Protein AF-A0A8H7KNJ5-F1 (afdb_monomer)

Mean predicted aligned error: 12.52 Å

Radius of gyration: 21.65 Å; Cα contacts (8 Å, |Δi|>4): 212; chains: 1; bounding box: 39×49×77 Å

Foldseek 3Di:
DWQDQDDDPPPGDDQDPPDPCSVVSQVVSLVVCVVSVHRQEAEFAADLQGATWQQHPPADLQDAWDKDFHDPVRLQVCCVVVVSDSVRGDRIDTTGGNVSLQRHNAYHYDYDDPSNVVSVCCLPPVVPSNNPRPPPCVVVVVVVVVVVVVVVVVVVVVPDDDDDDDD

pLDDT: mean 77.26, std 19.71, range [33.59, 97.75]

Solvent-accessible surface area (backbone atoms only — not comparable to full-atom values): 10124 Å² total; per-residue (Å²): 138,78,60,72,57,94,62,71,103,77,45,80,63,72,88,67,84,83,57,91,58,53,68,59,48,29,51,50,53,54,49,50,38,53,75,66,75,43,44,65,60,43,72,47,48,60,40,60,84,35,19,46,84,74,43,47,88,88,57,56,71,79,29,54,46,37,80,38,76,57,51,68,67,58,36,58,72,47,7,73,81,39,89,63,35,58,86,71,41,74,61,59,45,76,30,69,13,54,33,56,58,65,66,19,76,34,46,48,72,57,82,80,64,77,74,34,49,67,22,50,46,42,31,71,73,67,66,36,73,90,43,68,64,58,86,52,46,69,58,50,51,55,47,52,52,51,52,49,55,52,49,53,55,53,55,66,72,70,72,84,79,88,86,82,91,78,135

Structure (mmCIF, N/CA/C/O backbone):
data_AF-A0A8H7KNJ5-F1
#
_entry.id   AF-A0A8H7KNJ5-F1
#
loop_
_atom_site.group_PDB
_atom_site.id
_atom_site.type_symbol
_atom_site.label_atom_id
_atom_site.label_alt_id
_atom_site.label_comp_id
_atom_site.label_asym_id
_atom_site.label_entity_id
_atom_site.label_seq_id
_atom_site.pdbx_PDB_ins_code
_atom_site.Cartn_x
_atom_site.Cartn_y
_atom_site.Cartn_z
_atom_site.occupancy
_atom_site.B_iso_or_equiv
_atom_site.auth_seq_id
_atom_site.auth_comp_id
_atom_site.auth_asym_id
_atom_site.auth_atom_id
_atom_site.pdbx_PDB_model_num
ATOM 1 N N . MET A 1 1 ? -1.442 -6.422 -3.092 1.00 34.94 1 MET A N 1
ATOM 2 C CA . MET A 1 1 ? -2.511 -5.875 -2.229 1.00 34.94 1 MET A CA 1
ATOM 3 C C . MET A 1 1 ? -3.779 -5.825 -3.061 1.00 34.94 1 MET A C 1
ATOM 5 O O . MET A 1 1 ? -3.705 -5.307 -4.165 1.00 34.94 1 MET A O 1
ATOM 9 N N . ARG A 1 2 ? -4.878 -6.445 -2.618 1.00 35.34 2 ARG A N 1
ATOM 10 C CA . ARG A 1 2 ? -6.125 -6.538 -3.395 1.00 35.34 2 ARG A CA 1
ATOM 11 C C . ARG A 1 2 ? -7.121 -5.544 -2.810 1.00 35.34 2 ARG A C 1
ATOM 13 O O . ARG A 1 2 ? -7.482 -5.681 -1.647 1.00 35.34 2 ARG A O 1
ATOM 20 N N . LEU A 1 3 ? -7.507 -4.540 -3.589 1.00 39.91 3 LEU A N 1
ATOM 21 C CA . LEU A 1 3 ? -8.569 -3.613 -3.216 1.00 39.91 3 LEU A CA 1
ATOM 22 C C . LEU A 1 3 ? -9.889 -4.237 -3.683 1.00 39.91 3 LEU A C 1
ATOM 24 O O . LEU A 1 3 ? -10.055 -4.492 -4.874 1.00 39.91 3 LEU A O 1
ATOM 28 N N . ILE A 1 4 ? -10.788 -4.562 -2.756 1.00 43.69 4 ILE A N 1
ATOM 29 C CA . ILE A 1 4 ? -12.118 -5.075 -3.100 1.00 43.69 4 ILE A CA 1
ATOM 30 C C . ILE A 1 4 ? -13.067 -3.882 -3.071 1.00 43.69 4 ILE A C 1
ATOM 32 O O . ILE A 1 4 ? -13.429 -3.401 -2.002 1.00 43.69 4 ILE A O 1
ATOM 36 N N . ILE A 1 5 ? -13.429 -3.394 -4.252 1.00 45.41 5 ILE A N 1
ATOM 37 C CA . ILE A 1 5 ? -14.520 -2.437 -4.431 1.00 45.41 5 ILE A CA 1
ATOM 38 C C . ILE A 1 5 ? -15.776 -3.287 -4.661 1.00 45.41 5 ILE A C 1
ATOM 40 O O . ILE A 1 5 ? -15.784 -4.131 -5.556 1.00 45.41 5 ILE A O 1
ATOM 44 N N . ARG A 1 6 ? -16.802 -3.145 -3.815 1.00 40.47 6 ARG A N 1
ATOM 45 C CA . ARG A 1 6 ? -18.093 -3.818 -4.020 1.00 40.47 6 ARG A CA 1
ATOM 46 C C . ARG A 1 6 ? -18.810 -3.153 -5.198 1.00 40.47 6 ARG A C 1
ATOM 48 O O . ARG A 1 6 ? -19.188 -2.000 -5.058 1.00 40.47 6 ARG A O 1
ATOM 55 N N . ASP A 1 7 ? -18.987 -3.867 -6.308 1.00 39.00 7 ASP A N 1
ATOM 56 C CA . ASP A 1 7 ? -20.311 -4.211 -6.859 1.00 39.00 7 ASP A CA 1
ATOM 57 C C . ASP A 1 7 ? -20.161 -5.176 -8.051 1.00 39.00 7 ASP A C 1
ATOM 59 O O . ASP A 1 7 ? -19.355 -4.943 -8.942 1.00 39.00 7 ASP A O 1
ATOM 63 N N . ASP A 1 8 ? -20.929 -6.262 -8.037 1.00 43.19 8 ASP A N 1
ATOM 64 C CA . ASP A 1 8 ? -21.037 -7.318 -9.050 1.00 43.19 8 ASP A CA 1
ATOM 65 C C . ASP A 1 8 ? -19.772 -8.057 -9.540 1.00 43.19 8 ASP A C 1
ATOM 67 O O . ASP A 1 8 ? -18.631 -7.601 -9.515 1.00 43.19 8 ASP A O 1
ATOM 71 N N . SER A 1 9 ? -19.992 -9.294 -9.988 1.00 44.56 9 SER A N 1
ATOM 72 C CA . SER A 1 9 ? -18.992 -10.328 -10.325 1.00 44.56 9 SER A CA 1
ATOM 73 C C . SER A 1 9 ? -17.945 -9.982 -11.416 1.00 44.56 9 SER A C 1
ATOM 75 O O . SER A 1 9 ? -17.161 -10.849 -11.801 1.00 44.56 9 SER A O 1
ATOM 77 N N . ALA A 1 10 ? -17.869 -8.716 -11.848 1.00 54.62 10 ALA A N 1
ATOM 78 C CA . ALA A 1 10 ? -16.874 -8.131 -12.751 1.00 54.62 10 ALA A CA 1
ATOM 79 C C . ALA A 1 10 ? -15.926 -7.088 -12.091 1.00 54.62 10 ALA A C 1
ATOM 81 O O . ALA A 1 10 ? -14.975 -6.644 -12.732 1.00 54.62 10 ALA A O 1
ATOM 82 N N . ALA A 1 11 ? -16.118 -6.695 -10.825 1.00 71.31 11 ALA A N 1
ATOM 83 C CA . ALA A 1 11 ? -15.416 -5.557 -10.203 1.00 71.31 11 ALA A CA 1
ATOM 84 C C . ALA A 1 11 ? -14.051 -5.870 -9.552 1.00 71.31 11 ALA A C 1
ATOM 86 O O . ALA A 1 11 ? -13.762 -5.466 -8.422 1.00 71.31 11 ALA A O 1
ATOM 87 N N . VAL A 1 12 ? -13.159 -6.574 -10.254 1.00 79.75 12 VAL A N 1
ATOM 88 C CA . VAL A 1 12 ? -11.767 -6.726 -9.791 1.00 79.75 12 VAL A CA 1
ATOM 89 C C . VAL A 1 12 ? -10.904 -5.623 -10.394 1.00 79.75 12 VAL A C 1
ATOM 91 O O . VAL A 1 12 ? -10.585 -5.647 -11.576 1.00 79.75 12 VAL A O 1
ATOM 94 N N . ASN A 1 13 ? -10.484 -4.673 -9.557 1.00 85.62 13 ASN A N 1
ATOM 95 C CA . ASN A 1 13 ? -9.563 -3.608 -9.942 1.00 85.62 13 ASN A CA 1
ATOM 96 C C . ASN A 1 13 ? -8.181 -3.884 -9.344 1.00 85.62 13 ASN A C 1
ATOM 98 O O . ASN A 1 13 ? -8.021 -3.980 -8.126 1.00 85.62 13 ASN A O 1
ATOM 102 N N . ILE A 1 14 ? -7.180 -4.037 -10.208 1.00 90.00 14 ILE A N 1
ATOM 103 C CA . ILE A 1 14 ? -5.773 -4.210 -9.838 1.00 90.00 14 ILE A CA 1
ATOM 104 C C . ILE A 1 14 ? -4.969 -3.229 -10.687 1.00 90.00 14 ILE A C 1
ATOM 106 O O . ILE A 1 14 ? -5.291 -3.032 -11.855 1.00 90.00 14 ILE A O 1
ATOM 110 N N . LEU A 1 15 ? -3.959 -2.602 -10.081 1.00 91.06 15 LEU A N 1
ATOM 111 C CA . LEU A 1 15 ? -2.992 -1.784 -10.808 1.00 91.06 15 LEU A CA 1
ATOM 112 C C . LEU A 1 15 ? -2.247 -2.658 -11.816 1.00 91.06 15 LEU A C 1
ATOM 114 O O . LEU A 1 15 ? -1.590 -3.624 -11.415 1.00 91.06 15 LEU A O 1
ATOM 118 N N . ASP A 1 16 ? -2.332 -2.309 -13.095 1.00 90.06 16 ASP A N 1
ATOM 119 C CA . ASP A 1 16 ? -1.621 -3.032 -14.144 1.00 90.06 16 ASP A CA 1
ATOM 120 C C . ASP A 1 16 ? -0.186 -2.505 -14.289 1.00 90.06 16 ASP A C 1
ATOM 122 O O . ASP A 1 16 ? 0.066 -1.420 -14.805 1.00 90.06 16 ASP A O 1
ATOM 126 N N . GLY A 1 17 ? 0.780 -3.285 -13.802 1.00 90.56 17 GLY A N 1
ATOM 127 C CA . GLY A 1 17 ? 2.203 -2.961 -13.905 1.00 90.56 17 GLY A CA 1
ATOM 128 C C . GLY A 1 17 ? 2.833 -3.265 -15.268 1.00 90.56 17 GLY A C 1
ATOM 129 O O . GLY A 1 17 ? 4.047 -3.122 -15.390 1.00 90.56 17 GLY A O 1
ATOM 130 N N . THR A 1 18 ? 2.056 -3.732 -16.252 1.00 90.31 18 THR A N 1
ATOM 131 C CA . THR A 1 18 ? 2.548 -4.146 -17.578 1.00 90.31 18 THR A CA 1
ATOM 132 C C . THR A 1 18 ? 2.245 -3.144 -18.691 1.00 90.31 18 THR A C 1
ATOM 134 O O . THR A 1 18 ? 2.767 -3.292 -19.795 1.00 90.31 18 THR A O 1
ATOM 137 N N . VAL A 1 19 ? 1.446 -2.109 -18.409 1.00 91.50 19 VAL A N 1
ATOM 138 C CA . VAL A 1 19 ? 1.128 -1.058 -19.383 1.00 91.50 19 VAL A CA 1
ATOM 139 C C . VAL A 1 19 ? 2.323 -0.145 -19.654 1.00 91.50 19 VAL A C 1
ATOM 141 O O . VAL A 1 19 ? 3.187 0.057 -18.800 1.00 91.50 19 VAL A O 1
ATOM 144 N N . GLU A 1 20 ? 2.335 0.471 -20.836 1.00 93.88 20 GLU A N 1
ATOM 145 C CA . GLU A 1 20 ? 3.373 1.434 -21.216 1.00 93.88 20 GLU A CA 1
ATOM 146 C C . GLU A 1 20 ? 3.284 2.733 -20.395 1.00 93.88 20 GLU A C 1
ATOM 148 O O . GLU A 1 20 ? 4.294 3.211 -19.873 1.00 93.88 20 GLU A O 1
ATOM 153 N N . ASP A 1 21 ? 2.078 3.292 -20.226 1.00 96.00 21 ASP A N 1
ATOM 154 C CA . ASP A 1 21 ? 1.855 4.507 -19.432 1.00 96.00 21 ASP A CA 1
ATOM 155 C C . ASP A 1 21 ? 1.448 4.186 -17.987 1.00 96.00 21 ASP A C 1
ATOM 157 O O . ASP A 1 21 ? 0.281 4.242 -17.590 1.00 96.00 21 ASP A O 1
ATOM 161 N N . LEU A 1 22 ? 2.454 3.887 -17.168 1.00 93.88 22 LEU A N 1
ATOM 162 C CA . LEU A 1 22 ? 2.283 3.621 -15.738 1.00 93.88 22 LEU A CA 1
ATOM 163 C C . LEU A 1 22 ? 1.724 4.825 -14.955 1.00 93.88 22 LEU A C 1
ATOM 165 O O . LEU A 1 22 ? 1.065 4.649 -13.927 1.00 93.88 22 LEU A O 1
ATOM 169 N N . ILE A 1 23 ? 2.000 6.056 -15.403 1.00 96.62 23 ILE A N 1
ATOM 170 C CA . ILE A 1 23 ? 1.492 7.273 -14.751 1.00 96.62 23 ILE A CA 1
ATOM 171 C C . ILE A 1 23 ? 0.004 7.434 -15.066 1.00 96.62 23 ILE A C 1
ATOM 173 O O . ILE A 1 23 ? -0.780 7.749 -14.165 1.00 96.62 23 ILE A O 1
ATOM 177 N N . GLY A 1 24 ? -0.378 7.200 -16.322 1.00 97.31 24 GLY A N 1
ATOM 178 C CA . GLY A 1 24 ? -1.763 7.119 -16.770 1.00 97.31 24 GLY A CA 1
ATOM 179 C C . GLY A 1 24 ? -2.552 6.075 -15.990 1.00 97.31 24 GLY A C 1
ATOM 180 O O . GLY A 1 24 ? -3.598 6.411 -15.440 1.00 97.31 24 GLY A O 1
ATOM 181 N N . GLU A 1 25 ? -2.013 4.865 -15.819 1.00 96.31 25 GLU A N 1
ATOM 182 C CA . GLU A 1 25 ? -2.674 3.814 -15.030 1.00 96.31 25 GLU A CA 1
ATOM 183 C C . GLU A 1 25 ? -2.884 4.228 -13.570 1.00 96.31 25 GLU A C 1
ATOM 185 O O . GLU A 1 25 ? -3.969 4.048 -13.018 1.00 96.31 25 GLU A O 1
ATOM 190 N N . CYS A 1 26 ? -1.892 4.866 -12.940 1.00 96.75 26 CYS A N 1
ATOM 191 C CA . CYS A 1 26 ? -2.041 5.370 -11.573 1.00 96.75 26 CYS A CA 1
ATOM 192 C C . CYS A 1 26 ? -3.168 6.410 -11.454 1.00 96.75 26 CYS A C 1
ATOM 194 O O . CYS A 1 26 ? -3.931 6.380 -10.487 1.00 96.75 26 CYS A O 1
ATOM 196 N N . LYS A 1 27 ? -3.288 7.325 -12.428 1.00 97.75 27 LYS A N 1
ATOM 197 C CA . LYS A 1 27 ? -4.377 8.317 -12.474 1.00 97.75 27 LYS A CA 1
ATOM 198 C C . LYS A 1 27 ? -5.726 7.645 -12.704 1.00 97.75 27 LYS A C 1
ATOM 200 O O . LYS A 1 27 ? -6.669 7.913 -11.965 1.00 97.75 27 LYS A O 1
ATOM 205 N N . HIS A 1 28 ? -5.795 6.733 -13.666 1.00 95.81 28 HIS A N 1
ATOM 206 C CA . HIS A 1 28 ? -7.016 6.016 -13.999 1.00 95.81 28 HIS A CA 1
ATOM 207 C C . HIS A 1 28 ? -7.508 5.150 -12.831 1.00 95.81 28 HIS A C 1
ATOM 209 O O . HIS A 1 28 ? -8.704 5.057 -12.565 1.00 95.81 28 HIS A O 1
ATOM 215 N N . TYR A 1 29 ? -6.595 4.546 -12.069 1.00 95.75 29 TYR A N 1
ATOM 216 C CA . TYR A 1 29 ? -6.931 3.808 -10.853 1.00 95.75 29 TYR A CA 1
ATOM 217 C C . TYR A 1 29 ? -7.588 4.706 -9.789 1.00 95.75 29 TYR A C 1
ATOM 219 O O . TYR A 1 29 ? -8.596 4.329 -9.193 1.00 95.75 29 TYR A O 1
ATOM 227 N N . GLU A 1 30 ? -7.070 5.919 -9.585 1.00 97.12 30 GLU A N 1
ATOM 228 C CA . GLU A 1 30 ? -7.660 6.912 -8.673 1.00 97.12 30 GLU A CA 1
ATOM 229 C C . GLU A 1 30 ? -9.035 7.400 -9.150 1.00 97.12 30 GLU A C 1
ATOM 231 O O . GLU A 1 30 ? -9.948 7.591 -8.345 1.00 97.12 30 GLU A O 1
ATOM 236 N N . GLU A 1 31 ? -9.206 7.586 -10.458 1.00 95.81 31 GLU A N 1
ATOM 237 C CA . GLU A 1 31 ? -10.492 7.942 -11.064 1.00 95.81 31 GLU A CA 1
ATOM 238 C C . GLU A 1 31 ? -11.527 6.837 -10.876 1.00 95.81 31 GLU A C 1
ATOM 240 O O . GLU A 1 31 ? -12.651 7.132 -10.479 1.00 95.81 31 GLU A O 1
ATOM 245 N N . ARG A 1 32 ? -11.145 5.568 -11.069 1.00 93.75 32 ARG A N 1
ATOM 246 C CA . ARG A 1 32 ? -12.019 4.413 -10.816 1.00 93.75 32 ARG A CA 1
ATOM 247 C C . ARG A 1 32 ? -12.459 4.335 -9.356 1.00 93.75 32 ARG A C 1
ATOM 249 O O . ARG A 1 32 ? -13.637 4.110 -9.100 1.00 93.75 32 ARG A O 1
ATOM 256 N N . ILE A 1 33 ? -11.552 4.584 -8.405 1.00 93.00 33 ILE A N 1
ATOM 257 C CA . ILE A 1 33 ? -11.905 4.664 -6.977 1.00 93.00 33 ILE A CA 1
ATOM 258 C C . ILE A 1 33 ? -12.955 5.757 -6.747 1.00 93.00 33 ILE A C 1
ATOM 260 O O . ILE A 1 33 ? -13.960 5.516 -6.082 1.00 93.00 33 ILE A O 1
ATOM 264 N N . LYS A 1 34 ? -12.745 6.955 -7.303 1.00 93.44 34 LYS A N 1
ATOM 265 C CA . LYS A 1 34 ? -13.683 8.079 -7.147 1.00 93.44 34 LYS A CA 1
ATOM 266 C C . LYS A 1 34 ? -15.030 7.814 -7.814 1.00 93.44 34 LYS A C 1
ATOM 268 O O . LYS A 1 34 ? -16.059 8.113 -7.218 1.00 93.44 34 LYS A O 1
ATOM 273 N N . ALA A 1 35 ? -15.027 7.245 -9.017 1.00 91.25 35 ALA A N 1
ATOM 274 C CA . ALA A 1 35 ? -16.233 6.891 -9.759 1.00 91.25 35 ALA A CA 1
ATOM 275 C C . ALA A 1 35 ? -17.076 5.844 -9.016 1.00 91.25 35 ALA A C 1
ATOM 277 O O . ALA A 1 35 ? -18.300 5.895 -9.075 1.00 91.25 35 ALA A O 1
ATOM 278 N N . ALA A 1 36 ? -16.429 4.953 -8.260 1.00 89.25 36 ALA A N 1
ATOM 279 C CA . ALA A 1 36 ? -17.089 3.990 -7.382 1.00 89.25 36 ALA A CA 1
ATOM 280 C C . ALA A 1 36 ? -17.584 4.587 -6.045 1.00 89.25 36 ALA A C 1
ATOM 282 O O . ALA A 1 36 ? -18.113 3.858 -5.212 1.00 89.25 36 ALA A O 1
ATOM 283 N N . GLY A 1 37 ? -17.413 5.894 -5.809 1.00 90.50 37 GLY A N 1
ATOM 284 C CA . GLY A 1 37 ? -17.812 6.551 -4.559 1.00 90.50 37 GLY A CA 1
ATOM 285 C C . GLY A 1 37 ? -16.778 6.461 -3.430 1.00 90.50 37 GLY A C 1
ATOM 286 O O . GLY A 1 37 ? -17.075 6.833 -2.296 1.00 90.50 37 GLY A O 1
ATOM 287 N N . GLY A 1 38 ? -15.555 6.021 -3.734 1.00 89.94 38 GLY A N 1
ATOM 288 C CA . GLY A 1 38 ? -14.479 5.830 -2.765 1.00 89.94 38 GLY A CA 1
ATOM 289 C C . GLY A 1 38 ? -14.374 4.395 -2.248 1.00 89.94 38 GLY A C 1
ATOM 290 O O . GLY A 1 38 ? -15.067 3.484 -2.691 1.00 89.94 38 GLY A O 1
ATOM 291 N N . ILE A 1 39 ? -13.450 4.181 -1.311 1.00 88.12 39 ILE A N 1
ATOM 292 C CA . ILE A 1 39 ? -13.219 2.869 -0.699 1.00 88.12 39 ILE A CA 1
ATOM 293 C C . ILE A 1 39 ? -14.022 2.795 0.598 1.00 88.12 39 ILE A C 1
ATOM 295 O O . ILE A 1 39 ? -13.771 3.557 1.530 1.00 88.12 39 ILE A O 1
ATOM 299 N N . GLU A 1 40 ? -14.964 1.860 0.696 1.00 87.88 40 GLU A N 1
ATOM 300 C CA . GLU A 1 40 ? -15.696 1.653 1.950 1.00 87.88 40 GLU A CA 1
ATOM 301 C C . GLU A 1 40 ? -14.806 1.034 3.032 1.00 87.88 40 GLU A C 1
ATOM 303 O O . GLU A 1 40 ? -14.750 1.526 4.156 1.00 87.88 40 GLU A O 1
ATOM 308 N N . LEU A 1 41 ? -14.072 -0.020 2.678 1.00 83.50 41 LEU A N 1
ATOM 309 C CA . LEU A 1 41 ? -13.187 -0.733 3.587 1.00 83.50 41 LEU A CA 1
ATOM 310 C C . LEU A 1 41 ? -11.856 -1.022 2.905 1.00 83.50 41 LEU A C 1
ATOM 312 O O . LEU A 1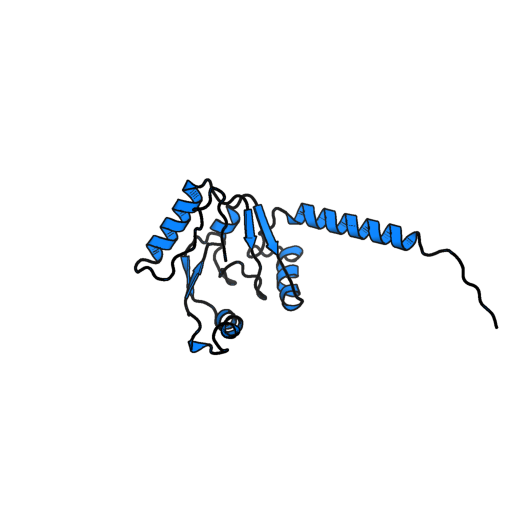 41 ? -11.786 -1.742 1.909 1.00 83.50 41 LEU A O 1
ATOM 316 N N . PHE A 1 42 ? -10.784 -0.512 3.496 1.00 87.25 42 PHE A N 1
ATOM 317 C CA . PHE A 1 42 ? -9.432 -0.886 3.137 1.00 87.25 42 PHE A CA 1
ATOM 318 C C . PHE A 1 42 ? -8.904 -1.928 4.118 1.00 87.25 42 PHE A C 1
ATOM 320 O O . PHE A 1 42 ? -8.703 -1.638 5.295 1.00 87.25 42 PHE A O 1
ATOM 327 N N . LEU A 1 43 ? -8.634 -3.135 3.624 1.00 86.19 43 LEU A N 1
ATOM 328 C CA . LEU A 1 43 ? -8.004 -4.200 4.398 1.00 86.19 43 LEU A CA 1
ATOM 329 C C . LEU A 1 43 ? -6.540 -4.355 3.976 1.00 86.19 43 LEU A C 1
ATOM 331 O O . LEU A 1 43 ? -6.245 -4.628 2.810 1.00 86.19 43 LEU A O 1
ATOM 335 N N . GLY A 1 44 ? -5.621 -4.211 4.925 1.00 87.94 44 GLY A N 1
ATOM 336 C CA . GLY A 1 44 ? -4.186 -4.306 4.672 1.00 87.94 44 GLY A CA 1
ATOM 337 C C . GLY A 1 44 ? -3.416 -4.989 5.795 1.00 87.94 44 GLY A C 1
ATOM 338 O O . GLY A 1 44 ? -3.964 -5.361 6.826 1.00 87.94 44 GLY A O 1
ATOM 339 N N . GLY A 1 45 ? -2.115 -5.143 5.585 1.00 87.44 45 GLY A N 1
ATOM 340 C CA . GLY A 1 45 ? -1.152 -5.461 6.636 1.00 87.44 45 GLY A CA 1
ATOM 341 C C . GLY A 1 45 ? -0.077 -4.381 6.700 1.00 87.44 45 GLY A C 1
ATOM 342 O O . GLY A 1 45 ? -0.040 -3.495 5.842 1.00 87.44 45 GLY A O 1
ATOM 343 N N . ILE A 1 46 ? 0.809 -4.479 7.691 1.00 86.50 46 ILE A N 1
ATOM 344 C CA . ILE A 1 46 ? 1.988 -3.607 7.816 1.00 86.50 46 ILE A CA 1
ATOM 345 C C . ILE A 1 46 ? 3.293 -4.378 7.648 1.00 86.50 46 ILE A C 1
ATOM 347 O O . ILE A 1 46 ? 3.364 -5.562 7.991 1.00 86.50 46 ILE A O 1
ATOM 351 N N . GLY A 1 47 ? 4.330 -3.707 7.150 1.00 84.62 47 GLY A N 1
ATOM 352 C CA . GLY A 1 47 ? 5.719 -4.171 7.144 1.00 84.62 47 GLY A CA 1
ATOM 353 C C . GLY A 1 47 ? 6.359 -4.209 8.538 1.00 84.62 47 GLY A C 1
ATOM 354 O O . GLY A 1 47 ? 5.783 -3.731 9.513 1.00 84.62 47 GLY A O 1
ATOM 355 N N . GLU A 1 48 ? 7.554 -4.801 8.652 1.00 86.25 48 GLU A N 1
ATOM 356 C CA . GLU A 1 48 ? 8.354 -4.810 9.903 1.00 86.25 48 GLU A CA 1
ATOM 357 C C . GLU A 1 48 ? 8.861 -3.409 10.280 1.00 86.25 48 GLU A C 1
ATOM 359 O O . GLU A 1 48 ? 9.060 -3.094 11.451 1.00 86.25 48 GLU A O 1
ATOM 364 N N . ASP A 1 49 ? 8.977 -2.541 9.282 1.00 82.00 49 ASP A N 1
ATOM 365 C CA . ASP A 1 49 ? 9.270 -1.110 9.370 1.00 82.00 49 ASP A CA 1
ATOM 366 C C . ASP A 1 49 ? 8.004 -0.233 9.524 1.00 82.00 49 ASP A C 1
ATOM 368 O O . ASP A 1 49 ? 8.113 0.985 9.667 1.00 82.00 49 ASP A O 1
ATOM 372 N N . GLY A 1 50 ? 6.808 -0.835 9.502 1.00 82.75 50 GLY A N 1
ATOM 373 C CA . GLY A 1 50 ? 5.518 -0.150 9.605 1.00 82.75 50 GLY A CA 1
ATOM 374 C C . GLY A 1 50 ? 4.929 0.374 8.293 1.00 82.75 50 GLY A C 1
ATOM 375 O O . GLY A 1 50 ? 3.932 1.094 8.349 1.00 82.75 50 GLY A O 1
ATOM 376 N N . HIS A 1 51 ? 5.483 0.034 7.122 1.00 86.00 51 HIS A N 1
ATOM 377 C CA . HIS A 1 51 ? 4.891 0.466 5.850 1.00 86.00 51 HIS A CA 1
ATOM 378 C C . HIS A 1 51 ? 3.510 -0.155 5.602 1.00 86.00 51 HIS A C 1
ATOM 380 O O . HIS A 1 51 ? 3.258 -1.298 5.982 1.00 86.00 51 HIS A O 1
ATOM 386 N N . ILE A 1 52 ? 2.639 0.565 4.890 1.00 87.56 52 ILE A N 1
ATOM 387 C CA . ILE A 1 52 ? 1.385 0.043 4.325 1.00 87.56 52 ILE A CA 1
ATOM 388 C C . ILE A 1 52 ? 1.478 0.039 2.798 1.00 87.56 52 ILE A C 1
ATOM 390 O O . ILE A 1 52 ? 1.959 1.005 2.201 1.00 87.56 52 ILE A O 1
ATOM 394 N N . ALA A 1 53 ? 1.010 -1.027 2.144 1.00 90.62 53 ALA A N 1
ATOM 395 C CA . ALA A 1 53 ? 1.273 -1.245 0.716 1.00 90.62 53 ALA A CA 1
ATOM 396 C C . ALA A 1 53 ? 2.789 -1.152 0.428 1.00 90.62 53 ALA A C 1
ATOM 398 O O . ALA A 1 53 ? 3.563 -1.750 1.164 1.00 90.62 53 ALA A O 1
ATOM 399 N N . PHE A 1 54 ? 3.228 -0.388 -0.576 1.00 90.50 54 PHE A N 1
ATOM 400 C CA . PHE A 1 54 ? 4.650 -0.056 -0.764 1.00 90.50 54 PHE A CA 1
ATOM 401 C C . PHE A 1 54 ? 4.999 1.369 -0.291 1.00 90.50 54 PHE A C 1
ATOM 403 O O . PHE A 1 54 ? 5.945 1.991 -0.774 1.00 90.50 54 PHE A O 1
ATOM 410 N N . ASN A 1 55 ? 4.236 1.928 0.654 1.00 89.88 55 ASN A N 1
ATOM 411 C CA . ASN A 1 55 ? 4.523 3.238 1.241 1.00 89.88 55 ASN A CA 1
ATOM 412 C C . ASN A 1 55 ? 5.553 3.117 2.367 1.00 89.88 55 ASN A C 1
ATOM 414 O O . ASN A 1 55 ? 5.221 3.162 3.548 1.00 89.88 55 ASN A O 1
ATOM 418 N N . GLU A 1 56 ? 6.809 2.957 1.967 1.00 84.44 56 GLU A N 1
ATOM 419 C CA . GLU A 1 56 ? 7.968 2.864 2.858 1.00 84.44 56 GLU A CA 1
ATOM 420 C C . GLU A 1 56 ? 8.148 4.112 3.737 1.00 84.44 56 GLU A C 1
ATOM 422 O O . GLU A 1 56 ? 7.672 5.199 3.363 1.00 84.44 56 GLU A O 1
ATOM 427 N N . PRO A 1 57 ? 8.871 3.994 4.870 1.00 82.75 57 PRO A N 1
ATOM 428 C CA . PRO A 1 57 ? 9.249 5.136 5.695 1.00 82.75 57 PRO A CA 1
ATOM 429 C C . PRO A 1 57 ? 9.820 6.294 4.862 1.00 82.75 57 PRO A C 1
ATOM 431 O O . PRO A 1 57 ? 10.659 6.102 3.986 1.00 82.75 57 PRO A O 1
ATOM 434 N N . GLY A 1 58 ? 9.328 7.510 5.114 1.00 83.00 58 GLY A N 1
ATOM 435 C CA . GLY A 1 58 ? 9.651 8.703 4.319 1.00 83.00 58 GLY A CA 1
ATOM 436 C C . GLY A 1 58 ? 8.669 8.999 3.177 1.00 83.00 58 GLY A C 1
ATOM 437 O O . GLY A 1 58 ? 8.755 10.058 2.560 1.00 83.00 58 GLY A O 1
ATOM 438 N N . SER A 1 59 ? 7.697 8.119 2.911 1.00 85.62 59 SER A N 1
ATOM 439 C CA . SER A 1 59 ? 6.594 8.424 1.991 1.00 85.62 59 SER A CA 1
ATOM 440 C C . SER A 1 59 ? 5.753 9.605 2.491 1.00 85.62 59 SER A C 1
ATOM 442 O O . SER A 1 59 ? 5.432 9.702 3.675 1.00 85.62 59 SER A O 1
ATOM 444 N N . SER A 1 60 ? 5.358 10.496 1.575 1.00 88.75 60 SER A N 1
ATOM 445 C CA . SER A 1 60 ? 4.510 11.650 1.902 1.00 88.75 60 SER A CA 1
ATOM 446 C C . SER A 1 60 ? 3.141 11.218 2.431 1.00 88.75 60 SER A C 1
ATOM 448 O O . SER A 1 60 ? 2.493 10.350 1.839 1.00 88.75 60 SER A O 1
ATOM 450 N N . LEU A 1 61 ? 2.665 11.901 3.479 1.00 85.81 61 LEU A N 1
ATOM 451 C CA . LEU A 1 61 ? 1.310 11.742 4.023 1.00 85.81 61 LEU A CA 1
ATOM 452 C C . LEU A 1 61 ? 0.207 12.099 3.023 1.00 85.81 61 LEU A C 1
ATOM 454 O O . LEU A 1 61 ? -0.878 11.533 3.074 1.00 85.81 61 LEU A O 1
ATOM 458 N N . ALA A 1 62 ? 0.514 12.982 2.074 1.00 90.50 62 ALA A N 1
ATOM 459 C CA . ALA A 1 62 ? -0.390 13.384 1.002 1.00 90.50 62 ALA A CA 1
ATOM 460 C C . ALA A 1 62 ? -0.196 12.563 -0.289 1.00 90.50 62 ALA A C 1
ATOM 462 O O . ALA A 1 62 ? -0.713 12.934 -1.341 1.00 90.50 62 ALA A O 1
ATOM 463 N N . SER A 1 63 ? 0.595 11.483 -0.256 1.00 93.75 63 SER A N 1
ATOM 464 C CA . SER A 1 63 ? 0.899 10.725 -1.473 1.00 93.75 63 SER A CA 1
ATOM 465 C C . SER A 1 63 ? -0.346 10.061 -2.066 1.00 93.75 63 SER A C 1
ATOM 467 O O . SER A 1 63 ? -1.178 9.516 -1.339 1.00 93.75 63 SER A O 1
ATOM 469 N N . ARG A 1 64 ? -0.437 10.088 -3.400 1.00 97.19 64 ARG A N 1
ATOM 470 C CA . ARG A 1 64 ? -1.424 9.361 -4.213 1.00 97.19 64 ARG A CA 1
ATOM 471 C C . ARG A 1 64 ? -0.835 8.077 -4.787 1.00 97.19 64 ARG A C 1
ATOM 473 O O . ARG A 1 64 ? 0.350 7.775 -4.578 1.00 97.19 64 ARG A O 1
ATOM 480 N N . THR A 1 65 ? -1.679 7.340 -5.501 1.00 97.38 65 THR A N 1
ATOM 481 C CA . THR A 1 65 ? -1.283 6.185 -6.302 1.00 97.38 65 THR A CA 1
ATOM 482 C C . THR A 1 65 ? -0.163 6.568 -7.262 1.00 97.38 65 THR A C 1
ATOM 484 O O . THR A 1 65 ? -0.247 7.586 -7.951 1.00 97.38 65 THR A O 1
ATOM 487 N N . ARG A 1 66 ? 0.933 5.808 -7.230 1.00 96.56 66 ARG A N 1
ATOM 488 C CA . ARG A 1 66 ? 2.170 6.150 -7.938 1.00 96.56 66 ARG A CA 1
ATOM 489 C C . ARG A 1 66 ? 3.057 4.938 -8.167 1.00 96.56 66 ARG A C 1
ATOM 491 O O . ARG A 1 66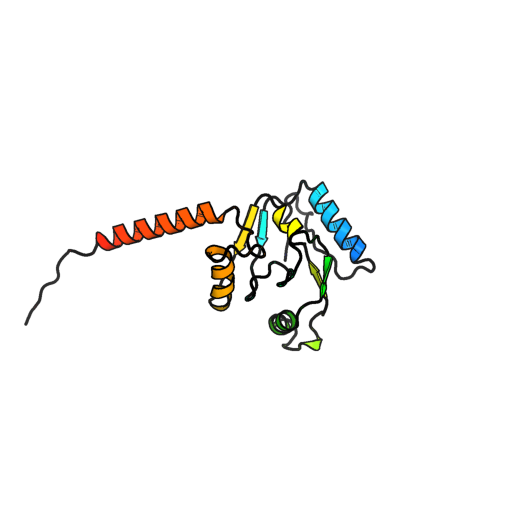 ? 2.918 3.900 -7.518 1.00 96.56 66 ARG A O 1
ATOM 498 N N . ILE A 1 67 ? 4.053 5.159 -9.011 1.00 95.12 67 ILE A N 1
ATOM 499 C CA . ILE A 1 67 ? 5.214 4.294 -9.160 1.00 95.12 67 ILE A CA 1
ATOM 500 C C . ILE A 1 67 ? 6.149 4.497 -7.962 1.00 95.12 67 ILE A C 1
ATOM 502 O O . ILE A 1 67 ? 6.408 5.628 -7.539 1.00 95.12 67 ILE A O 1
ATOM 506 N N . LYS A 1 68 ? 6.670 3.404 -7.412 1.00 91.25 68 LYS A N 1
ATOM 507 C CA . LYS A 1 68 ? 7.563 3.417 -6.257 1.00 91.25 68 LYS A CA 1
ATOM 508 C C . LYS A 1 68 ? 8.715 2.442 -6.463 1.00 91.25 68 LYS A C 1
ATOM 510 O O . LYS A 1 68 ? 8.500 1.264 -6.735 1.00 91.25 68 LYS A O 1
ATOM 515 N N . THR A 1 69 ? 9.935 2.944 -6.304 1.00 90.12 69 THR A N 1
ATOM 516 C CA . THR A 1 69 ? 11.134 2.110 -6.179 1.00 90.12 69 THR A CA 1
ATOM 517 C C . THR A 1 69 ? 11.092 1.372 -4.850 1.00 90.12 69 THR A C 1
ATOM 519 O O . THR A 1 69 ? 10.851 2.002 -3.816 1.00 90.12 69 THR A O 1
ATOM 522 N N . LEU A 1 70 ? 11.316 0.061 -4.895 1.00 87.12 70 LEU A N 1
ATOM 523 C CA . LEU A 1 70 ? 11.366 -0.789 -3.713 1.00 87.12 70 LEU A CA 1
ATOM 524 C C . LEU A 1 70 ? 12.716 -0.623 -3.007 1.00 87.12 70 LEU A C 1
ATOM 526 O O . LEU A 1 70 ? 13.767 -0.638 -3.651 1.00 87.12 70 LEU A O 1
ATOM 530 N N . ALA A 1 71 ? 12.692 -0.490 -1.685 1.00 85.19 71 ALA A N 1
ATOM 531 C CA . ALA A 1 71 ? 13.881 -0.556 -0.853 1.00 85.19 71 ALA A CA 1
ATOM 532 C C . ALA A 1 71 ? 14.516 -1.948 -0.921 1.00 85.19 71 ALA A C 1
ATOM 53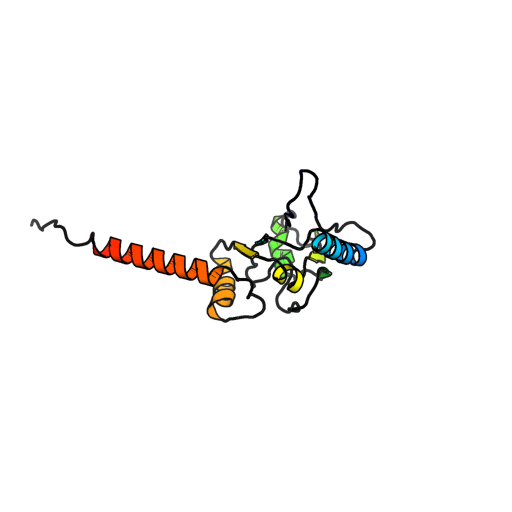4 O O . ALA A 1 71 ? 13.855 -2.959 -1.179 1.00 85.19 71 ALA A O 1
ATOM 535 N N . TYR A 1 72 ? 15.815 -2.001 -0.636 1.00 88.75 72 TYR A N 1
ATOM 536 C CA . TYR A 1 72 ? 16.568 -3.250 -0.641 1.00 88.75 72 TYR A CA 1
ATOM 537 C C . TYR A 1 72 ? 15.997 -4.281 0.344 1.00 88.75 72 TYR A C 1
ATOM 539 O O . TYR A 1 72 ? 15.859 -5.449 -0.011 1.00 88.75 72 TYR A O 1
ATOM 547 N N . ASP A 1 73 ? 15.564 -3.849 1.530 1.00 85.38 73 ASP A N 1
ATOM 548 C CA . ASP A 1 73 ? 14.943 -4.735 2.523 1.00 85.38 73 ASP A CA 1
ATOM 549 C C . ASP A 1 73 ? 13.629 -5.341 2.010 1.00 85.38 73 ASP A C 1
ATOM 551 O O . ASP A 1 73 ? 13.360 -6.525 2.220 1.00 85.38 73 ASP A O 1
ATOM 555 N N . THR A 1 74 ? 12.838 -4.564 1.260 1.00 83.19 74 THR A N 1
ATOM 556 C CA . THR A 1 74 ? 11.622 -5.042 0.587 1.00 83.19 74 THR A CA 1
ATOM 557 C C . THR A 1 74 ? 11.959 -6.090 -0.477 1.00 83.19 74 THR A C 1
ATOM 559 O O . THR A 1 74 ? 11.279 -7.114 -0.578 1.00 83.19 74 THR A O 1
ATOM 562 N N . ILE A 1 75 ? 13.026 -5.869 -1.251 1.00 89.44 75 ILE A N 1
ATOM 563 C CA . ILE A 1 75 ? 13.523 -6.829 -2.247 1.00 89.44 75 ILE A CA 1
ATOM 564 C C . ILE A 1 75 ? 13.958 -8.131 -1.563 1.00 89.44 75 ILE A C 1
ATOM 566 O O . ILE A 1 75 ? 13.522 -9.209 -1.965 1.00 89.44 75 ILE A O 1
ATOM 570 N N . LEU A 1 76 ? 14.746 -8.038 -0.491 1.00 90.31 76 LEU A N 1
ATOM 571 C CA . LEU A 1 76 ? 15.234 -9.189 0.266 1.00 90.31 76 LEU A CA 1
ATOM 572 C C . LEU A 1 76 ? 14.082 -9.990 0.892 1.00 90.31 76 LEU A C 1
ATOM 5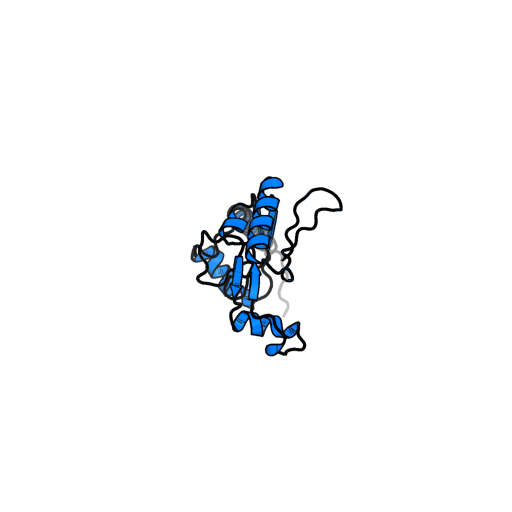74 O O . LEU A 1 76 ? 14.039 -11.215 0.777 1.00 90.31 76 LEU A O 1
ATOM 578 N N . ALA A 1 77 ? 13.107 -9.307 1.496 1.00 84.81 77 ALA A N 1
ATOM 579 C CA . ALA A 1 77 ? 11.933 -9.940 2.094 1.00 84.81 77 ALA A CA 1
ATOM 580 C C . ALA A 1 77 ? 11.039 -10.646 1.060 1.00 84.81 77 ALA A C 1
ATOM 582 O O . ALA A 1 77 ? 10.376 -11.639 1.384 1.00 84.81 77 ALA A O 1
ATOM 583 N N . ASN A 1 78 ? 11.014 -10.148 -0.180 1.00 86.44 78 ASN A N 1
ATOM 584 C CA . ASN A 1 78 ? 10.224 -10.721 -1.264 1.00 86.44 78 ASN A CA 1
ATOM 585 C C . ASN A 1 78 ? 10.972 -11.785 -2.070 1.00 86.44 78 ASN A C 1
ATOM 587 O O . ASN A 1 78 ? 10.304 -12.600 -2.698 1.00 86.44 78 ASN A O 1
ATOM 591 N N . ALA A 1 79 ? 12.306 -11.855 -2.007 1.00 92.44 79 ALA A N 1
ATOM 592 C CA . ALA A 1 79 ? 13.109 -12.844 -2.734 1.00 92.44 79 ALA A CA 1
ATOM 593 C C . ALA A 1 79 ? 12.666 -14.294 -2.474 1.00 92.44 79 ALA A C 1
ATOM 595 O O . ALA A 1 79 ? 12.732 -15.128 -3.371 1.00 92.44 79 ALA A O 1
ATOM 596 N N . ARG A 1 80 ? 12.103 -14.588 -1.293 1.00 90.94 80 ARG A N 1
ATOM 597 C CA . ARG A 1 80 ? 11.480 -15.889 -0.972 1.00 90.94 80 ARG A CA 1
ATOM 598 C C . ARG A 1 80 ? 10.381 -16.339 -1.946 1.00 90.94 80 ARG A C 1
ATOM 600 O O . ARG A 1 80 ? 10.080 -17.523 -2.003 1.00 90.94 80 ARG A O 1
ATOM 607 N N . PHE A 1 81 ? 9.773 -15.408 -2.684 1.00 90.88 81 PHE A N 1
ATOM 608 C CA . PHE A 1 81 ? 8.772 -15.677 -3.722 1.00 90.88 81 PHE A CA 1
ATOM 609 C C . PHE A 1 81 ? 9.378 -15.801 -5.132 1.00 90.88 81 PHE A C 1
ATOM 611 O O . PHE A 1 81 ? 8.651 -16.080 -6.079 1.00 90.88 81 PHE A O 1
ATOM 618 N N . PHE A 1 82 ? 10.688 -15.590 -5.273 1.00 93.25 82 PHE A N 1
ATOM 619 C CA . PHE A 1 82 ? 11.434 -15.571 -6.533 1.00 93.25 82 PHE A CA 1
ATOM 620 C C . PHE A 1 82 ? 12.678 -16.471 -6.437 1.00 93.25 82 PHE A C 1
ATOM 622 O O . PHE A 1 82 ? 13.797 -16.032 -6.684 1.00 93.25 82 PHE A O 1
ATOM 629 N N . ASP A 1 83 ? 12.495 -17.727 -6.019 1.00 94.94 83 ASP A N 1
ATOM 630 C CA . ASP A 1 83 ? 13.567 -18.729 -5.848 1.00 94.94 83 ASP A CA 1
ATOM 631 C C . ASP A 1 83 ? 14.703 -18.312 -4.893 1.00 94.94 83 ASP A C 1
ATOM 633 O O . ASP A 1 83 ? 15.818 -18.820 -4.983 1.00 94.94 83 ASP A O 1
ATOM 637 N N . ASN A 1 84 ? 14.432 -17.387 -3.968 1.00 93.44 84 ASN A N 1
ATOM 638 C CA . ASN A 1 84 ? 15.435 -16.729 -3.124 1.00 93.44 84 ASN A CA 1
ATOM 639 C C . ASN A 1 84 ? 16.496 -15.928 -3.910 1.00 93.44 84 ASN A C 1
ATOM 641 O O . ASN A 1 84 ? 17.561 -15.635 -3.370 1.00 93.44 84 ASN A O 1
ATOM 645 N N . ASP A 1 85 ? 16.205 -15.523 -5.152 1.00 94.44 85 ASP A N 1
ATOM 646 C CA . ASP A 1 85 ? 17.085 -14.703 -5.988 1.00 94.44 85 ASP A CA 1
ATOM 647 C C . ASP A 1 85 ? 16.606 -13.245 -6.038 1.00 94.44 85 ASP A C 1
ATOM 649 O O . ASP A 1 85 ? 15.589 -12.904 -6.647 1.00 94.44 85 ASP A O 1
ATOM 653 N N . VAL A 1 86 ? 17.384 -12.356 -5.420 1.00 93.94 86 VAL A N 1
ATOM 654 C CA . VAL A 1 86 ? 17.109 -10.912 -5.371 1.00 93.94 86 VAL A CA 1
ATOM 655 C C . VAL A 1 86 ? 17.097 -10.250 -6.752 1.00 93.94 86 VAL A C 1
ATOM 657 O O . VAL A 1 86 ? 16.441 -9.225 -6.923 1.00 93.94 86 VAL A O 1
ATOM 660 N N . ASN A 1 87 ? 17.785 -10.819 -7.748 1.00 95.25 87 ASN A N 1
ATOM 661 C CA . ASN A 1 87 ? 17.855 -10.247 -9.096 1.00 95.25 87 ASN A CA 1
ATOM 662 C C . ASN A 1 87 ? 16.570 -10.472 -9.898 1.00 95.25 87 ASN A C 1
ATOM 664 O O . ASN A 1 87 ? 16.308 -9.734 -10.846 1.00 95.25 87 ASN A O 1
ATOM 668 N N . LYS A 1 88 ? 15.765 -11.467 -9.511 1.00 94.06 88 LYS A N 1
ATOM 669 C CA . LYS A 1 88 ? 14.466 -11.759 -10.130 1.00 94.06 88 LYS A CA 1
ATOM 670 C C . LYS A 1 88 ? 13.333 -10.900 -9.569 1.00 94.06 88 LYS A C 1
ATOM 672 O O . LYS A 1 88 ? 12.254 -10.854 -10.156 1.00 94.06 88 LYS A O 1
ATOM 677 N N . VAL A 1 89 ? 13.555 -10.227 -8.441 1.00 92.56 89 VAL A N 1
ATOM 678 C CA . VAL A 1 89 ? 12.542 -9.381 -7.809 1.00 92.56 89 VAL A CA 1
ATOM 679 C C . VAL A 1 89 ? 12.423 -8.062 -8.585 1.00 92.56 89 VAL A C 1
ATOM 681 O O . VAL A 1 89 ? 13.438 -7.392 -8.809 1.00 92.56 89 VAL A O 1
ATOM 684 N N . PRO A 1 90 ? 11.207 -7.632 -8.975 1.00 91.31 90 PRO A N 1
ATOM 685 C CA . PRO A 1 90 ? 11.003 -6.321 -9.583 1.00 91.31 90 PRO A CA 1
ATOM 686 C C . PRO A 1 90 ? 11.555 -5.201 -8.697 1.00 91.31 90 PRO A C 1
ATOM 688 O O . PRO A 1 90 ? 11.350 -5.200 -7.488 1.00 91.31 90 PRO A O 1
ATOM 691 N N . ARG A 1 91 ? 12.230 -4.212 -9.291 1.00 91.81 91 ARG A N 1
ATOM 692 C CA . ARG A 1 91 ? 12.788 -3.069 -8.538 1.00 91.81 91 ARG A CA 1
ATOM 693 C C . ARG A 1 91 ? 11.779 -1.958 -8.272 1.00 91.81 91 ARG A C 1
ATOM 695 O O . ARG A 1 91 ? 12.040 -1.053 -7.481 1.00 91.81 91 ARG A O 1
ATOM 702 N N . MET A 1 92 ? 10.648 -1.995 -8.964 1.00 91.69 92 MET A N 1
ATOM 703 C CA . MET A 1 92 ? 9.612 -0.974 -8.914 1.00 91.69 92 MET A CA 1
ATOM 704 C C . MET A 1 92 ? 8.248 -1.644 -8.808 1.00 91.69 92 MET A C 1
ATOM 706 O O . MET A 1 92 ? 8.051 -2.751 -9.307 1.00 91.69 92 MET A O 1
ATOM 710 N N . ALA A 1 93 ? 7.313 -0.959 -8.163 1.00 92.19 93 ALA A N 1
ATOM 711 C CA . ALA A 1 93 ? 5.928 -1.382 -8.054 1.00 92.19 93 ALA A CA 1
ATOM 712 C C . ALA A 1 93 ? 4.987 -0.186 -8.202 1.00 92.19 93 ALA A C 1
ATOM 714 O O . ALA A 1 93 ? 5.343 0.950 -7.877 1.00 92.19 93 ALA A O 1
ATOM 715 N N . LEU A 1 94 ? 3.763 -0.458 -8.646 1.00 94.06 94 LEU A N 1
ATOM 716 C CA . LEU A 1 94 ? 2.654 0.472 -8.486 1.00 94.06 94 LEU A CA 1
ATOM 717 C C . LEU A 1 94 ? 2.038 0.271 -7.101 1.00 94.06 94 LEU A C 1
ATOM 719 O O . LEU A 1 94 ? 1.854 -0.856 -6.636 1.00 94.06 94 LEU A O 1
ATOM 723 N N . THR A 1 95 ? 1.725 1.368 -6.423 1.00 95.31 95 THR A N 1
ATOM 724 C CA . THR A 1 95 ? 1.117 1.335 -5.092 1.00 95.31 95 THR A CA 1
ATOM 725 C C . THR A 1 95 ? 0.099 2.442 -4.952 1.00 95.31 95 THR A C 1
ATOM 727 O O . THR A 1 95 ? 0.335 3.554 -5.418 1.00 95.31 95 THR A O 1
ATOM 730 N N . VAL A 1 96 ? -0.990 2.167 -4.232 1.00 96.50 96 VAL A N 1
ATOM 731 C CA . VAL A 1 96 ? -1.855 3.233 -3.716 1.00 96.50 96 VAL A CA 1
ATOM 732 C C . VAL A 1 96 ? -1.080 4.107 -2.736 1.00 96.50 96 VAL A C 1
ATOM 734 O O . VAL A 1 96 ? -0.143 3.648 -2.065 1.00 96.50 96 VAL A O 1
ATOM 737 N N . GLY A 1 97 ? -1.466 5.375 -2.676 1.00 94.50 97 GLY A N 1
ATOM 738 C CA . GLY A 1 97 ? -0.841 6.355 -1.808 1.00 94.50 97 GLY A CA 1
ATOM 739 C C . GLY A 1 97 ? -1.377 6.344 -0.383 1.00 94.50 97 GLY A C 1
ATOM 740 O O . GLY A 1 97 ? -2.429 5.788 -0.085 1.00 94.50 97 GLY A O 1
ATOM 741 N N . VAL A 1 98 ? -0.640 7.018 0.490 1.00 92.25 98 VAL A N 1
ATOM 742 C CA . VAL A 1 98 ? -0.945 7.199 1.915 1.00 92.25 98 VAL A CA 1
ATOM 743 C C . VAL A 1 98 ? -2.263 7.988 2.068 1.00 92.25 98 VAL A C 1
ATOM 745 O O . VAL A 1 98 ? -3.130 7.614 2.859 1.00 92.25 98 VAL A O 1
ATOM 748 N N . ALA A 1 99 ? -2.496 9.003 1.230 1.00 92.81 99 ALA A N 1
ATOM 749 C CA . ALA A 1 99 ? -3.773 9.718 1.193 1.00 92.81 99 ALA A CA 1
ATOM 750 C C . ALA A 1 99 ? -4.907 8.861 0.607 1.00 92.81 99 ALA A C 1
ATOM 752 O O . ALA A 1 99 ? -6.017 8.884 1.123 1.00 92.81 99 ALA A O 1
ATOM 753 N N . THR A 1 100 ? -4.624 8.058 -0.423 1.00 94.88 100 THR A N 1
ATOM 754 C CA . THR A 1 100 ? -5.611 7.156 -1.039 1.00 94.88 100 THR A CA 1
ATOM 755 C C . THR A 1 100 ? -6.158 6.147 -0.025 1.00 94.88 100 THR A C 1
ATOM 757 O O . THR A 1 100 ? -7.357 5.898 0.014 1.00 94.88 100 THR A O 1
ATOM 760 N N . VAL A 1 101 ? -5.294 5.596 0.838 1.00 91.94 101 VAL A N 1
ATOM 761 C CA . VAL A 1 101 ? -5.726 4.713 1.936 1.00 91.94 101 VAL A CA 1
ATOM 762 C C . VAL A 1 101 ? -6.565 5.476 2.963 1.00 91.94 101 VAL A C 1
ATOM 764 O O . VAL A 1 101 ? -7.604 4.974 3.380 1.00 91.94 101 VAL A O 1
ATOM 767 N N . LEU A 1 102 ? -6.156 6.691 3.346 1.00 88.50 102 LEU A N 1
ATOM 768 C CA . LEU A 1 102 ? -6.870 7.526 4.327 1.00 88.50 102 LEU A CA 1
ATOM 769 C C . LEU A 1 102 ? -8.260 7.971 3.907 1.00 88.50 102 LEU A C 1
ATOM 771 O O . LEU A 1 102 ? -9.103 8.215 4.766 1.00 88.50 102 LEU A O 1
ATOM 775 N N . GLU A 1 103 ? -8.468 8.134 2.608 1.00 91.62 103 GLU A N 1
ATOM 776 C CA . GLU A 1 103 ? -9.766 8.494 2.045 1.00 91.62 103 GLU A CA 1
ATOM 777 C C . GLU A 1 103 ? -10.771 7.342 2.119 1.00 91.62 103 GLU A C 1
ATOM 779 O O . GLU A 1 103 ? -11.959 7.554 1.884 1.00 91.62 103 GLU A O 1
ATOM 784 N N . SER A 1 104 ? -10.320 6.141 2.492 1.00 88.12 104 SER A N 1
ATOM 785 C CA . SER A 1 104 ? -11.219 5.034 2.794 1.00 88.12 104 SER A CA 1
ATOM 786 C C . SER A 1 104 ? -12.079 5.365 4.011 1.00 88.12 104 SER A C 1
ATOM 788 O O . SER A 1 104 ? -11.608 5.938 4.999 1.00 88.12 104 SER A O 1
ATOM 790 N N . LYS A 1 105 ? -13.349 4.967 3.971 1.00 87.00 105 LYS A N 1
ATOM 791 C CA . LYS A 1 105 ? -14.275 5.170 5.089 1.00 87.00 105 LYS A CA 1
ATOM 792 C C . LYS A 1 105 ? -13.796 4.423 6.336 1.00 87.00 105 LYS A C 1
ATOM 794 O O . LYS A 1 105 ? -13.774 5.014 7.420 1.00 87.00 105 LYS A O 1
ATOM 799 N N . GLU A 1 106 ? -13.342 3.184 6.160 1.00 82.69 106 GLU A N 1
ATOM 800 C CA . GLU A 1 106 ? -12.710 2.367 7.194 1.00 82.69 106 GLU A CA 1
ATOM 801 C C . GLU A 1 106 ? -11.387 1.761 6.715 1.00 82.69 106 GLU A C 1
ATOM 803 O O . GLU A 1 106 ? -11.232 1.387 5.552 1.00 82.69 106 GLU A O 1
ATOM 808 N N . VAL A 1 107 ? -10.428 1.640 7.638 1.00 84.69 107 VAL A N 1
ATOM 809 C CA . VAL A 1 107 ? -9.137 0.980 7.410 1.00 84.69 107 VAL A CA 1
ATOM 810 C C . VAL A 1 107 ? -8.925 -0.057 8.504 1.00 84.69 107 VAL A C 1
ATOM 812 O O . VAL A 1 107 ? -8.928 0.273 9.691 1.00 84.69 107 VAL A O 1
ATOM 815 N N . VAL A 1 108 ? -8.722 -1.307 8.097 1.00 86.25 108 VAL A N 1
ATOM 816 C CA . VAL A 1 108 ? -8.411 -2.434 8.976 1.00 86.25 108 VAL A CA 1
ATOM 817 C C . VAL A 1 108 ? -7.031 -2.959 8.616 1.00 86.25 108 VAL A C 1
ATOM 819 O O . VAL A 1 108 ? -6.759 -3.322 7.470 1.00 86.25 108 VAL A O 1
ATOM 822 N N . VAL A 1 109 ? -6.152 -3.016 9.614 1.00 87.44 109 VAL A N 1
ATOM 823 C CA . VAL A 1 109 ? -4.807 -3.570 9.465 1.00 87.44 109 VAL A CA 1
ATOM 824 C C . VAL A 1 109 ? -4.703 -4.859 10.263 1.00 87.44 109 VAL A C 1
ATOM 826 O O . VAL A 1 109 ? -4.915 -4.868 11.473 1.00 87.44 109 VAL A O 1
ATOM 829 N N . VAL A 1 110 ? -4.329 -5.942 9.588 1.00 87.44 110 VAL A N 1
ATOM 830 C CA . VAL A 1 110 ? -4.057 -7.238 10.211 1.00 87.44 110 VAL A CA 1
ATOM 831 C C . VAL A 1 110 ? -2.556 -7.375 10.444 1.00 87.44 110 VAL A C 1
ATOM 833 O O . VAL A 1 110 ? -1.750 -7.262 9.517 1.00 87.44 110 VAL A O 1
ATOM 836 N N . VAL A 1 111 ? -2.176 -7.629 11.696 1.00 87.12 111 VAL A N 1
ATOM 837 C CA . VAL A 1 111 ? -0.776 -7.737 12.119 1.00 87.12 111 VAL A CA 1
ATOM 838 C C . VAL A 1 111 ? -0.547 -9.087 12.778 1.00 87.12 111 VAL A C 1
ATOM 840 O O . VAL A 1 111 ? -1.149 -9.400 13.798 1.00 87.12 111 VAL A O 1
ATOM 843 N N . THR A 1 112 ? 0.340 -9.892 12.196 1.00 86.19 112 THR A N 1
ATOM 844 C CA . THR A 1 112 ? 0.649 -11.240 12.685 1.00 86.19 112 THR A CA 1
ATOM 845 C C . THR A 1 112 ? 2.154 -11.461 12.771 1.00 86.19 112 THR A C 1
ATOM 847 O O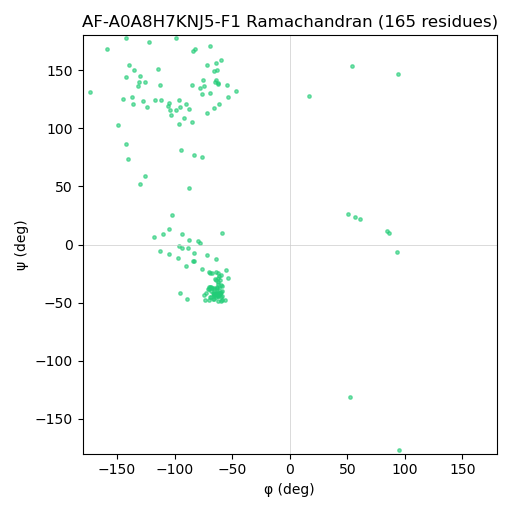 . THR A 1 112 ? 2.884 -11.162 11.821 1.00 86.19 112 THR A O 1
ATOM 850 N N . GLY A 1 113 ? 2.599 -12.069 13.870 1.00 85.44 113 GLY A N 1
ATOM 851 C CA . GLY A 1 113 ? 3.985 -12.486 14.080 1.00 85.44 113 GLY A CA 1
ATOM 852 C C . GLY A 1 113 ? 4.843 -11.466 14.833 1.00 85.44 113 GLY A C 1
ATOM 853 O O . GLY A 1 113 ? 4.692 -10.254 14.686 1.00 85.44 113 GLY A O 1
ATOM 854 N N . LEU A 1 114 ? 5.791 -11.983 15.622 1.00 88.56 114 LEU A N 1
ATOM 855 C CA . LEU A 1 114 ? 6.616 -11.197 16.549 1.00 88.56 114 LEU A CA 1
ATOM 856 C C . LEU A 1 114 ? 7.457 -10.114 15.867 1.00 88.56 114 LEU A C 1
ATOM 858 O O . LEU A 1 114 ? 7.670 -9.059 16.451 1.00 88.56 114 LEU A O 1
ATOM 862 N N . ARG A 1 115 ? 7.881 -10.323 14.614 1.00 85.75 115 ARG A N 1
ATOM 863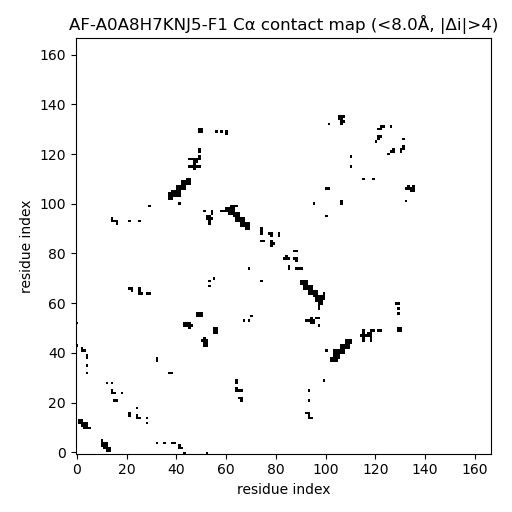 C CA . ARG A 1 115 ? 8.699 -9.348 13.870 1.00 85.75 115 ARG A CA 1
ATOM 864 C C . ARG A 1 115 ? 7.978 -8.022 13.587 1.00 85.75 115 ARG A C 1
ATOM 866 O O . ARG A 1 115 ? 8.613 -7.051 13.202 1.00 85.75 115 ARG A O 1
ATOM 873 N N . LYS A 1 116 ? 6.656 -7.962 13.789 1.00 86.19 116 LYS A N 1
ATOM 874 C CA . LYS A 1 116 ? 5.840 -6.750 13.621 1.00 86.19 116 LYS A CA 1
ATOM 875 C C . LYS A 1 116 ? 5.596 -5.983 14.924 1.00 86.19 116 LYS A C 1
ATOM 877 O O . LYS A 1 116 ? 4.961 -4.934 14.879 1.00 86.19 116 LYS A O 1
ATOM 882 N N . SER A 1 117 ? 6.092 -6.469 16.064 1.00 87.75 117 SER A N 1
ATOM 883 C CA . SER A 1 117 ? 5.834 -5.870 17.383 1.00 87.75 117 SER A CA 1
ATOM 884 C C . SER A 1 117 ? 6.292 -4.414 17.471 1.00 87.75 117 SER A C 1
ATOM 886 O O . SER A 1 117 ? 5.536 -3.561 17.925 1.00 87.75 117 SER A O 1
ATOM 888 N N . LEU A 1 118 ? 7.491 -4.104 16.967 1.00 86.31 118 LEU A N 1
ATOM 889 C CA . LEU A 1 118 ? 8.029 -2.745 16.988 1.00 86.31 118 LEU A CA 1
ATOM 890 C C . LEU A 1 118 ? 7.224 -1.793 16.095 1.00 86.31 118 LEU A C 1
ATOM 892 O O . LEU A 1 118 ? 6.957 -0.659 16.488 1.00 86.31 118 LEU A O 1
ATOM 896 N N . ALA A 1 119 ? 6.827 -2.248 14.904 1.00 85.81 119 ALA A N 1
ATOM 897 C CA . ALA A 1 119 ? 5.968 -1.475 14.012 1.00 85.81 119 ALA A CA 1
ATOM 898 C C . ALA A 1 119 ? 4.603 -1.196 14.657 1.00 85.81 119 ALA A C 1
ATOM 900 O O . ALA A 1 119 ? 4.114 -0.070 14.590 1.00 85.81 119 ALA A O 1
ATOM 901 N N . LEU A 1 120 ? 4.024 -2.195 15.330 1.00 85.31 120 LEU A N 1
ATOM 902 C CA . LEU A 1 120 ? 2.752 -2.072 16.037 1.00 85.31 120 LEU A CA 1
ATOM 903 C C . LEU A 1 120 ? 2.839 -1.110 17.233 1.00 85.31 120 LEU A C 1
ATOM 905 O O . LEU A 1 120 ? 2.003 -0.218 17.347 1.00 85.31 120 LEU A O 1
ATOM 909 N N . SER A 1 121 ? 3.871 -1.225 18.075 1.00 84.50 121 SER A N 1
ATOM 910 C CA . SER A 1 121 ? 4.106 -0.290 19.190 1.00 84.50 121 SER A CA 1
ATOM 911 C C . SER A 1 121 ? 4.286 1.145 18.678 1.00 84.50 121 SER A C 1
ATOM 913 O O . SER A 1 121 ? 3.620 2.064 19.151 1.00 84.50 121 SER A O 1
ATOM 915 N N . LYS A 1 122 ? 5.074 1.352 17.611 1.00 79.06 122 LYS A N 1
ATOM 916 C CA . LYS A 1 122 ? 5.214 2.673 16.967 1.00 79.06 122 LYS A CA 1
ATOM 917 C C . LYS A 1 122 ? 3.890 3.228 16.436 1.00 79.06 122 LYS A C 1
ATOM 919 O O . LYS A 1 122 ? 3.692 4.444 16.464 1.00 79.06 122 LYS A O 1
ATOM 924 N N . ALA A 1 123 ? 3.013 2.356 15.945 1.00 76.25 123 ALA A N 1
ATOM 925 C CA . ALA A 1 123 ? 1.710 2.734 15.421 1.00 76.25 123 ALA A CA 1
ATOM 926 C C . ALA A 1 123 ? 0.748 3.222 16.500 1.00 76.25 123 ALA A C 1
ATOM 928 O O . ALA A 1 123 ? 0.063 4.226 16.307 1.00 76.25 123 ALA A O 1
ATOM 929 N N . ILE A 1 124 ? 0.705 2.496 17.616 1.00 76.12 124 ILE A N 1
ATOM 930 C CA . ILE A 1 124 ? -0.284 2.690 18.675 1.00 76.12 124 ILE A CA 1
ATOM 931 C C . ILE A 1 124 ? 0.208 3.717 19.700 1.00 76.12 124 ILE A C 1
ATOM 933 O O . ILE A 1 124 ? -0.520 4.642 20.044 1.00 76.12 124 ILE A O 1
ATOM 937 N N . GLU A 1 125 ? 1.452 3.600 20.162 1.00 69.25 125 GLU A N 1
ATOM 938 C CA . GLU A 1 125 ? 1.943 4.316 21.348 1.00 69.25 125 GLU A CA 1
ATOM 939 C C . GLU A 1 125 ? 2.651 5.625 20.979 1.00 69.25 125 GLU A C 1
ATOM 941 O O . GLU A 1 125 ? 2.449 6.671 21.599 1.00 69.25 125 GLU A O 1
ATOM 946 N N . LEU A 1 126 ? 3.461 5.603 19.918 1.00 50.94 126 LEU A N 1
ATOM 947 C CA . LEU A 1 126 ? 4.331 6.730 19.561 1.00 50.94 126 LEU A CA 1
ATOM 948 C C . LEU A 1 126 ? 3.658 7.775 18.661 1.00 50.94 126 LEU A C 1
ATOM 950 O O . LEU A 1 126 ? 4.310 8.731 18.242 1.00 50.94 126 LEU A O 1
ATOM 954 N N . HIS A 1 127 ? 2.362 7.618 18.363 1.00 53.53 127 HIS A N 1
ATOM 955 C CA . HIS A 1 127 ? 1.567 8.550 17.552 1.00 53.53 127 HIS A CA 1
ATOM 956 C C . HIS A 1 127 ? 2.226 8.917 16.205 1.00 53.53 127 HIS A C 1
ATOM 958 O O . HIS A 1 127 ? 1.977 9.996 15.652 1.00 53.53 127 HIS A O 1
ATOM 964 N N . VAL A 1 128 ? 3.075 8.033 15.664 1.00 47.06 128 VAL A N 1
ATOM 965 C CA . VAL A 1 128 ? 3.846 8.297 14.447 1.00 47.06 128 VAL A CA 1
ATOM 966 C C . VAL A 1 128 ? 2.872 8.433 13.282 1.00 47.06 128 VAL A C 1
ATOM 968 O O . VAL A 1 128 ? 2.151 7.499 12.934 1.00 47.06 128 VAL A O 1
ATOM 971 N N . LYS A 1 129 ? 2.850 9.620 12.663 1.00 43.53 129 LYS A N 1
ATOM 972 C CA . LYS A 1 129 ? 1.852 9.989 11.644 1.00 43.53 129 LYS A CA 1
ATOM 973 C C . LYS A 1 129 ? 1.849 9.063 10.422 1.00 43.53 129 LYS A C 1
ATOM 975 O O . LYS A 1 129 ? 0.802 8.908 9.810 1.00 43.53 129 LYS A O 1
ATOM 980 N N . THR A 1 130 ? 2.971 8.414 10.104 1.00 41.72 130 THR A N 1
ATOM 981 C CA . THR A 1 130 ? 3.077 7.426 9.013 1.00 41.72 130 THR A CA 1
ATOM 982 C C . THR A 1 130 ? 2.209 6.185 9.243 1.00 41.72 130 THR A C 1
ATOM 984 O O . THR A 1 130 ? 1.838 5.524 8.281 1.00 41.72 130 THR A O 1
ATOM 987 N N . VAL A 1 131 ? 1.864 5.879 10.499 1.00 46.53 131 VAL A N 1
ATOM 988 C CA . VAL A 1 131 ? 1.117 4.669 10.880 1.00 46.53 131 VAL A CA 1
ATOM 989 C C . VAL A 1 131 ? -0.243 4.991 11.519 1.00 46.53 131 VAL A C 1
ATOM 991 O O . VAL A 1 131 ? -0.957 4.093 11.960 1.00 46.53 131 VAL A O 1
ATOM 994 N N . LYS A 1 132 ? -0.658 6.267 11.540 1.00 37.81 132 LYS A N 1
ATOM 995 C CA . LYS A 1 132 ? -2.005 6.659 11.985 1.00 37.81 132 LYS A CA 1
ATOM 996 C C . LYS A 1 132 ? -3.044 6.354 10.902 1.00 37.81 132 LYS A C 1
ATOM 998 O O . LYS A 1 132 ? -3.559 7.260 10.256 1.00 37.81 132 LYS A O 1
ATOM 1003 N N . TYR A 1 133 ? -3.388 5.076 10.758 1.00 45.25 133 TYR A N 1
ATOM 1004 C CA . TYR A 1 133 ? -4.517 4.603 9.951 1.00 45.25 133 TYR A CA 1
ATOM 1005 C C . TYR A 1 133 ? -5.456 3.737 10.752 1.00 45.25 133 TYR A C 1
ATOM 1007 O O . TYR A 1 133 ? -5.684 2.576 10.437 1.00 45.25 133 TYR A O 1
ATOM 1015 N N . PHE A 1 134 ? -5.990 4.309 11.821 1.00 45.19 134 PHE A N 1
ATOM 1016 C CA . PHE A 1 134 ? -6.845 3.561 12.714 1.00 45.19 134 PHE A CA 1
ATOM 1017 C C . PHE A 1 134 ? -7.979 4.445 13.208 1.00 45.19 134 PHE A C 1
ATOM 1019 O O . PHE A 1 134 ? -7.892 5.051 14.268 1.00 45.19 134 PHE A O 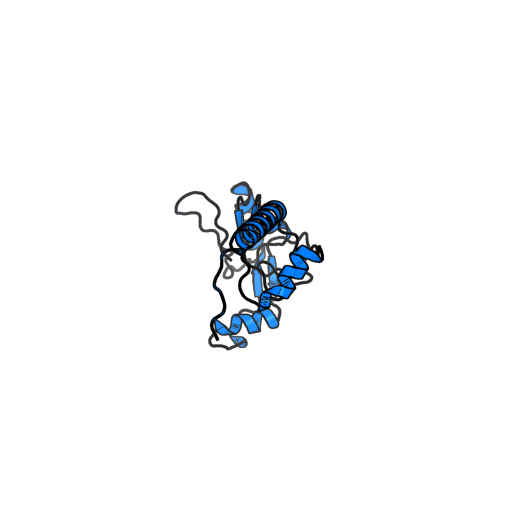1
ATOM 1026 N N . LYS A 1 135 ? -9.062 4.508 12.427 1.00 39.22 135 LYS A N 1
ATOM 1027 C CA . LYS A 1 135 ? -10.364 4.951 12.951 1.00 39.22 135 LYS A CA 1
ATOM 1028 C C . LYS A 1 135 ? -10.970 3.909 13.900 1.00 39.22 135 LYS A C 1
ATOM 1030 O O . LYS A 1 135 ? -11.751 4.268 14.768 1.00 39.22 135 LYS A O 1
ATOM 1035 N N . SER A 1 136 ? -10.573 2.641 13.772 1.00 48.59 136 SER A N 1
ATOM 1036 C CA . SER A 1 136 ? -11.197 1.521 14.487 1.00 48.59 136 SER A CA 1
ATOM 1037 C C . SER A 1 136 ? -10.464 1.092 15.768 1.00 48.59 136 SER A C 1
ATOM 1039 O O . SER A 1 136 ? -11.035 0.338 16.553 1.00 48.59 136 SER A O 1
ATOM 1041 N N . ILE A 1 137 ? -9.229 1.562 16.024 1.00 44.78 137 ILE A N 1
ATOM 1042 C CA . ILE A 1 137 ? -8.471 1.143 17.222 1.00 44.78 137 ILE A CA 1
ATOM 1043 C C . ILE A 1 137 ? -9.075 1.690 18.507 1.00 44.78 137 ILE A C 1
ATOM 1045 O O . ILE A 1 137 ? -9.097 0.939 19.463 1.00 44.78 137 ILE A O 1
ATOM 1049 N N . GLU A 1 138 ? -9.626 2.906 18.575 1.00 47.59 138 GLU A N 1
ATOM 1050 C CA . GLU A 1 138 ? -10.250 3.337 19.841 1.00 47.59 138 GLU A CA 1
ATOM 1051 C C . GLU A 1 138 ? -11.382 2.390 20.259 1.00 47.59 138 GLU A C 1
ATOM 1053 O O . GLU A 1 138 ? -11.530 2.080 21.436 1.00 47.59 138 GLU A O 1
ATOM 1058 N N . HIS A 1 139 ? -12.143 1.848 19.307 1.00 45.53 139 HIS A N 1
ATOM 1059 C CA . HIS A 1 139 ? -13.197 0.888 19.620 1.00 45.53 139 HIS A CA 1
ATOM 1060 C C . HIS A 1 139 ? -12.635 -0.486 20.008 1.00 45.53 139 HIS A C 1
ATOM 1062 O O . HIS A 1 139 ? -13.013 -1.031 21.042 1.00 45.53 139 HIS A O 1
ATOM 1068 N N . VAL A 1 140 ? -11.691 -1.016 19.223 1.00 53.75 140 VAL A N 1
ATOM 1069 C CA . VAL A 1 140 ? -11.110 -2.352 19.447 1.00 53.75 140 VAL A CA 1
ATOM 1070 C C . VAL A 1 140 ? -10.207 -2.379 20.681 1.00 53.75 140 VAL A C 1
ATOM 1072 O O . VAL A 1 140 ? -10.264 -3.332 21.445 1.00 53.75 140 VAL A O 1
ATOM 1075 N N . GLN A 1 141 ? -9.428 -1.329 20.935 1.00 50.84 141 GLN A N 1
ATOM 1076 C CA . GLN A 1 141 ? -8.635 -1.155 22.154 1.00 50.84 141 GLN A CA 1
ATOM 1077 C C . GLN A 1 141 ? -9.555 -1.159 23.378 1.00 50.84 141 GLN A C 1
ATOM 1079 O O . GLN A 1 141 ? -9.342 -1.945 24.296 1.00 50.84 141 GLN A O 1
ATOM 1084 N N . ASN A 1 142 ? -10.646 -0.383 23.343 1.00 58.16 142 ASN A N 1
ATOM 1085 C CA . ASN A 1 142 ? -11.644 -0.382 24.411 1.00 58.16 142 ASN A CA 1
ATOM 1086 C C . ASN A 1 142 ? -12.326 -1.753 24.576 1.00 58.16 142 ASN A C 1
ATOM 1088 O O . ASN A 1 142 ? -12.709 -2.128 25.682 1.00 58.16 142 ASN A O 1
ATOM 1092 N N . GLU A 1 143 ? -12.535 -2.522 23.508 1.00 61.56 143 GLU A N 1
ATOM 1093 C CA . GLU A 1 143 ? -13.074 -3.888 23.593 1.00 61.56 143 GLU A CA 1
ATOM 1094 C C . GLU A 1 143 ? -12.069 -4.899 24.146 1.00 61.56 143 GLU A C 1
ATOM 1096 O O . GLU A 1 143 ? -12.438 -5.707 24.995 1.00 61.56 143 GLU A O 1
ATOM 1101 N N . VAL A 1 144 ? -10.804 -4.830 23.730 1.00 63.88 144 VAL A N 1
ATOM 1102 C CA . VAL A 1 144 ? -9.721 -5.685 24.230 1.00 63.88 144 VAL A CA 1
ATOM 1103 C C . VAL A 1 144 ? -9.454 -5.396 25.705 1.00 63.88 144 VAL A C 1
ATOM 1105 O O . VAL A 1 144 ? -9.354 -6.332 26.496 1.00 63.88 144 VAL A O 1
ATOM 1108 N N . GLU A 1 145 ? -9.426 -4.126 26.110 1.00 72.88 145 GLU A N 1
ATOM 1109 C CA . GLU A 1 145 ? -9.289 -3.721 27.513 1.00 72.88 145 GLU A CA 1
ATOM 1110 C C . GLU A 1 145 ? -10.485 -4.191 28.353 1.00 72.88 145 GLU A C 1
ATOM 1112 O O . GLU A 1 145 ? -10.299 -4.758 29.433 1.00 72.88 145 GLU A O 1
ATOM 1117 N N . ARG A 1 146 ? -11.717 -4.063 27.835 1.00 72.12 146 ARG A N 1
ATOM 1118 C CA . ARG A 1 146 ? -12.923 -4.602 28.490 1.00 72.12 146 ARG A CA 1
ATOM 1119 C C . ARG A 1 146 ? -12.883 -6.127 28.617 1.00 72.12 146 ARG A C 1
ATOM 1121 O O . ARG A 1 146 ? -13.207 -6.656 29.681 1.00 72.12 146 ARG A O 1
ATOM 1128 N N . ALA A 1 147 ? -12.472 -6.835 27.568 1.00 67.81 147 ALA A N 1
ATOM 1129 C CA . ALA A 1 147 ? -12.356 -8.291 27.568 1.00 67.81 147 ALA A CA 1
ATOM 1130 C C . ALA A 1 147 ? -11.261 -8.773 28.534 1.00 67.81 147 ALA A C 1
ATOM 1132 O O . ALA A 1 147 ? -11.483 -9.714 29.296 1.00 67.81 147 ALA A O 1
ATOM 1133 N N . HIS A 1 148 ? -10.112 -8.094 28.571 1.00 66.00 148 HIS A N 1
ATOM 1134 C CA . HIS A 1 148 ? -9.021 -8.390 29.496 1.00 66.00 148 HIS A CA 1
ATOM 1135 C C . HIS A 1 148 ? -9.434 -8.161 30.958 1.00 66.00 148 HIS A C 1
ATOM 1137 O O . HIS A 1 148 ? -9.239 -9.037 31.801 1.00 66.00 148 HIS A O 1
ATOM 1143 N N . ALA A 1 149 ? -10.107 -7.044 31.256 1.00 78.88 149 ALA A N 1
ATOM 1144 C CA . ALA A 1 149 ? -10.641 -6.769 32.590 1.00 78.88 149 ALA A CA 1
ATOM 1145 C C . ALA A 1 149 ? -11.689 -7.809 33.037 1.00 78.88 149 ALA A C 1
ATOM 1147 O O . ALA A 1 149 ? -11.726 -8.203 34.206 1.00 78.88 149 ALA A O 1
ATOM 1148 N N . ALA A 1 150 ? -12.528 -8.293 32.114 1.00 75.56 150 ALA A N 1
ATOM 1149 C CA . ALA A 1 150 ? -13.500 -9.349 32.391 1.00 75.56 150 ALA A CA 1
ATOM 1150 C C . ALA A 1 150 ? -12.834 -10.709 32.672 1.00 75.56 150 ALA A C 1
ATOM 1152 O O . ALA A 1 150 ? -13.295 -11.449 33.544 1.00 75.56 150 ALA A O 1
ATOM 1153 N N . LEU A 1 151 ? -11.739 -11.030 31.974 1.00 70.81 151 LEU A N 1
ATOM 1154 C CA . LEU A 1 151 ? -10.954 -12.246 32.206 1.00 70.81 151 LEU A CA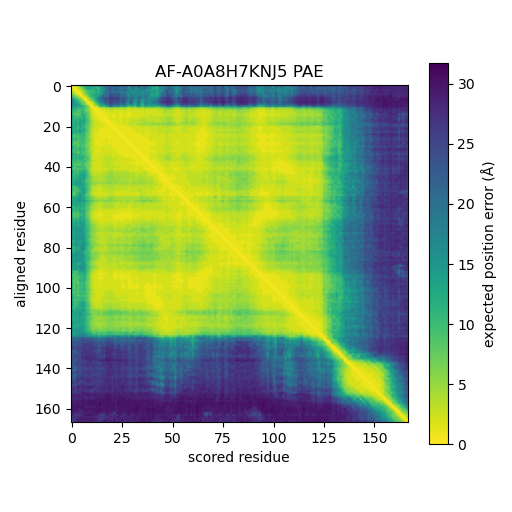 1
ATOM 1155 C C . LEU A 1 151 ? -10.226 -12.212 33.555 1.00 70.81 151 LEU A C 1
ATOM 1157 O O . LEU A 1 151 ? -10.245 -13.214 34.265 1.00 70.81 151 LEU A O 1
ATOM 1161 N N . LEU A 1 152 ? -9.675 -11.062 33.961 1.00 75.81 152 LEU A N 1
ATOM 1162 C CA . LEU A 1 152 ? -9.058 -10.892 35.284 1.00 75.81 152 LEU A CA 1
ATOM 1163 C C . LEU A 1 152 ? -10.073 -11.071 36.424 1.00 75.81 152 LEU A C 1
ATOM 1165 O O . LEU A 1 152 ? -9.781 -11.756 37.402 1.00 75.81 152 LEU A O 1
ATOM 1169 N N . LYS A 1 153 ? -11.294 -10.533 36.282 1.00 74.31 153 LYS A N 1
ATOM 1170 C CA . LYS A 1 153 ? -12.374 -10.742 37.266 1.00 74.31 153 LYS A CA 1
ATOM 1171 C C . LYS A 1 153 ? -12.841 -12.198 37.340 1.00 74.31 153 LYS A C 1
ATOM 1173 O O . LYS A 1 153 ? -13.130 -12.678 38.430 1.00 74.31 153 LYS A O 1
ATOM 1178 N N . LYS A 1 154 ? -12.902 -12.906 36.205 1.00 66.62 154 LYS A N 1
ATOM 1179 C CA . LYS A 1 154 ? -13.228 -14.343 36.176 1.00 66.62 154 LYS A CA 1
ATOM 1180 C C . LYS A 1 154 ? -12.107 -15.206 36.756 1.00 66.62 154 LYS A C 1
ATOM 1182 O O . LYS A 1 154 ? -12.409 -16.165 37.447 1.00 66.62 154 LYS A O 1
ATOM 1187 N N . GLY A 1 155 ? -10.842 -14.851 36.527 1.00 54.16 155 GLY A N 1
ATOM 1188 C CA . GLY A 1 155 ? -9.692 -15.533 37.129 1.00 54.16 155 GLY A CA 1
ATOM 1189 C C . GLY A 1 155 ? -9.608 -15.339 38.645 1.00 54.16 155 GLY A C 1
ATOM 1190 O O . GLY A 1 155 ? -9.316 -16.288 39.363 1.00 54.16 155 GLY A O 1
ATOM 1191 N N . ALA A 1 156 ? -9.948 -14.147 39.144 1.00 54.09 156 ALA A N 1
ATOM 1192 C CA . ALA A 1 156 ? -10.020 -13.873 40.581 1.00 54.09 156 ALA A CA 1
ATOM 1193 C C . ALA A 1 156 ? -11.185 -14.601 41.284 1.00 54.09 156 ALA A C 1
ATOM 1195 O O . ALA A 1 156 ? -11.101 -14.870 42.475 1.00 54.09 156 ALA A O 1
ATOM 1196 N N . ALA A 1 157 ? -12.254 -14.950 40.558 1.00 51.12 157 ALA A N 1
ATOM 1197 C CA . ALA A 1 157 ? -13.411 -15.663 41.104 1.00 51.12 157 ALA A CA 1
ATOM 1198 C C . ALA A 1 157 ? -13.234 -17.195 41.182 1.00 51.12 157 ALA A C 1
ATOM 1200 O O . ALA A 1 157 ? -14.099 -17.869 41.729 1.00 51.12 157 ALA A O 1
ATOM 1201 N N . VAL A 1 158 ? -12.146 -17.753 40.634 1.00 48.84 158 VAL A N 1
ATOM 1202 C CA . VAL A 1 158 ? -11.892 -19.212 40.565 1.00 48.84 158 VAL A CA 1
ATOM 1203 C C . VAL A 1 158 ? -10.734 -19.634 41.496 1.00 48.84 158 VAL A C 1
ATOM 1205 O O . VAL A 1 158 ? -10.279 -20.771 41.468 1.00 48.84 158 VAL A O 1
ATOM 1208 N N . GLY A 1 159 ? -10.247 -18.724 42.347 1.00 47.94 159 GLY A N 1
ATOM 1209 C CA . GLY A 1 159 ? -9.024 -18.896 43.139 1.00 47.94 159 GLY A CA 1
ATOM 1210 C C . GLY A 1 159 ? -9.180 -19.188 44.635 1.00 47.94 159 GLY A C 1
ATOM 1211 O O . GLY A 1 159 ? -8.183 -19.077 45.338 1.00 47.94 159 GLY A O 1
ATOM 1212 N N . GLU A 1 160 ? -10.364 -19.546 45.141 1.00 44.41 160 GLU A N 1
ATOM 1213 C CA . GLU A 1 160 ? -10.546 -19.949 46.548 1.00 44.41 160 GLU A CA 1
ATOM 1214 C C . GLU A 1 160 ? -11.523 -21.131 46.678 1.00 44.41 160 GLU A C 1
ATOM 1216 O O . GLU A 1 160 ? -12.649 -20.967 47.128 1.00 44.41 160 GLU A O 1
ATOM 1221 N N . GLU A 1 161 ? -11.104 -22.346 46.306 1.00 41.72 161 GLU A N 1
ATOM 1222 C CA . GLU A 1 161 ? -11.714 -23.575 46.840 1.00 41.72 161 GLU A CA 1
ATOM 1223 C C . GLU A 1 161 ? -10.680 -24.725 46.910 1.00 41.72 161 GLU A C 1
ATOM 1225 O O . GLU A 1 161 ? -10.266 -25.294 45.905 1.00 41.72 161 GLU A O 1
ATOM 1230 N N . GLN A 1 162 ? -10.210 -24.955 48.146 1.00 43.25 162 GLN A N 1
ATOM 1231 C CA . GLN A 1 162 ? -9.537 -26.113 48.772 1.00 43.25 162 GLN A CA 1
ATOM 1232 C C . GLN A 1 162 ? -8.896 -27.224 47.916 1.00 43.25 162 GLN A C 1
ATOM 1234 O O . GLN A 1 162 ? -9.616 -27.963 47.260 1.00 43.25 162 GLN A O 1
ATOM 1239 N N . ILE A 1 163 ? -7.614 -27.542 48.193 1.00 33.59 163 ILE A N 1
ATOM 1240 C CA . ILE A 1 163 ? -7.170 -28.929 48.480 1.00 33.59 163 ILE A CA 1
ATOM 1241 C C . ILE A 1 163 ? -6.046 -28.890 49.539 1.00 33.59 163 ILE A C 1
ATOM 1243 O O . ILE A 1 163 ? -5.070 -28.157 49.387 1.00 33.59 163 ILE A O 1
ATOM 1247 N N . GLY A 1 164 ? -6.233 -29.626 50.641 1.00 37.56 164 GLY A N 1
ATOM 1248 C CA . GLY A 1 164 ? -5.387 -29.621 51.840 1.00 37.56 164 GLY A CA 1
ATOM 1249 C C . GLY A 1 164 ? -4.129 -30.495 51.774 1.00 37.56 164 GLY A C 1
ATOM 1250 O O . GLY A 1 164 ? -3.956 -31.317 50.878 1.00 37.56 164 GLY A O 1
ATOM 1251 N N . SER A 1 165 ? -3.255 -30.299 52.764 1.00 34.03 165 SER A N 1
ATOM 1252 C CA . SER A 1 165 ? -2.034 -31.078 52.986 1.00 34.03 165 SER A CA 1
ATOM 1253 C C . SER A 1 165 ? -2.337 -32.459 53.568 1.00 34.03 165 SER A C 1
ATOM 1255 O O . SER A 1 165 ? -3.144 -32.567 54.492 1.00 34.03 165 SER A O 1
ATOM 1257 N N . MET A 1 1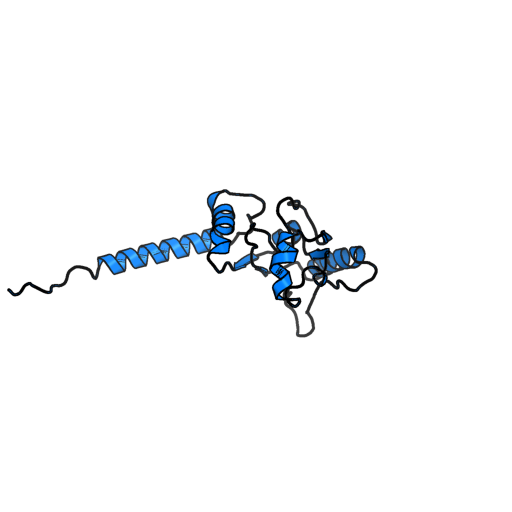66 ? -1.600 -33.477 53.132 1.00 34.94 166 MET A N 1
ATOM 1258 C CA . MET A 1 166 ? -1.322 -34.655 53.953 1.00 34.94 166 MET A CA 1
ATOM 1259 C C . MET A 1 166 ? 0.192 -34.866 54.009 1.00 34.94 166 MET A C 1
ATOM 1261 O O . MET A 1 166 ? 0.881 -34.614 53.018 1.00 34.94 166 MET A O 1
ATOM 1265 N N . GLU A 1 167 ? 0.651 -35.232 55.206 1.00 39.06 167 GLU A N 1
ATOM 1266 C CA . GLU A 1 167 ? 2.010 -35.677 55.546 1.00 39.06 167 GLU A CA 1
ATOM 1267 C C . GLU A 1 167 ? 2.523 -36.803 54.638 1.00 39.06 167 GLU A C 1
ATOM 1269 O O . GLU A 1 167 ? 1.695 -37.626 54.178 1.00 39.06 167 GLU A O 1
#

Secondary structure (DSSP, 8-state):
--EE--SSTT-EE---TTSS-HHHHHHHHHHHHHHTTS-SEEEEEB-TT--BTTB-TT--TT--SEEEEPPHHHHHHHHTTTTT-GGGS-SEEEE--HHHHHTSSEEEEE--SGGGHHHHHHHHTS--GGG---SSHHHHHHHHHHHHHHHHHHHHTTS--------

Sequence (167 aa):
MRLIIRDDSAAVNILDGTVEDLIGECKHYEERIKAAGGIELFLGGIGEDGHIAFNEPGSSLASRTRIKTLAYDTILANARFFDNDVNKVPRMALTVGVATVLESKEVVVVVTGLRKSLALSKAIELHVKTVKYFKSIEHVQNEVERAHAALLKKGAAVGEEQIGSME

Nearest PDB structures (foldseek):
  1ne7-assembly1_E  TM=9.321E-01  e=1.025E-14  Homo sapiens
  7lqm-assembly1_A  TM=8.741E-01  e=6.133E-15  Pasteurella multocida subsp. multocida str. Pm70
  7lqn-assembly2_K  TM=9.494E-01  e=2.378E-13  Haemophilus influenzae 86-028NP
  5hj5-assembly2_B  TM=9.295E-01  e=2.536E-13  Vibrio cholerae O1 biovar El Tor str. N16961
  3hn6-assembly1_D  TM=8.381E-01  e=1.826E-14  Borreliella burgdorferi B31